Protein AF-A0AA50ZW16-F1 (afdb_monomer_lite)

Radius of gyration: 13.37 Å; chains: 1; bounding box: 32×26×35 Å

InterPro domains:
  IPR011992 EF-hand domain pair [SSF47473] (1-57)
  IPR051875 Calcineurin B homologous [PTHR46002] (1-62)

Foldseek 3Di:
DVVPPQKDALVNQCPPPVLVPDPCSVVLSCQLCVPPPDRIHHPVSVVVSVVLVPDDDPPDDNPPPD

Sequence (66 aa):
DKNDCGTLSREDFLRIPELAINPLSERIVHSFFADSHDDRVNFLQFMKVLAHFRPIRKNRENRLNS

pLDDT: mean 87.1, std 9.88, range [51.25, 95.75]

Secondary structure (DSSP, 8-state):
--S-SSEEEHHHHHT-HHHHT-TTHHHHHHHHHTT-SSSEEEHHHHHHHHHHTSPPPTTS--TT--

Organism: NCBI:txid2847717

Structure (mmCIF, N/CA/C/O backbone):
data_AF-A0AA50ZW16-F1
#
_entry.id   AF-A0AA50ZW16-F1
#
loop_
_atom_site.group_PDB
_atom_site.id
_atom_site.type_symbol
_atom_site.label_atom_id
_atom_site.label_alt_id
_atom_site.label_comp_id
_atom_site.label_asym_id
_atom_site.label_entity_id
_atom_site.label_seq_id
_atom_site.pdbx_PDB_ins_code
_atom_site.Cartn_x
_atom_site.Cartn_y
_atom_site.Cartn_z
_atom_site.occupancy
_atom_site.B_iso_or_equiv
_atom_site.auth_seq_id
_atom_site.auth_comp_id
_atom_site.auth_asym_id
_atom_site.auth_atom_id
_atom_site.pdbx_PDB_model_num
ATOM 1 N N . ASP A 1 1 ? 1.289 2.865 -10.751 1.00 77.50 1 ASP A N 1
ATOM 2 C CA . ASP A 1 1 ? 2.056 2.085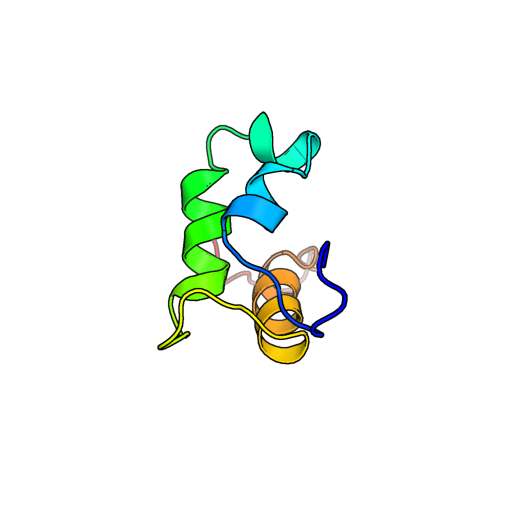 -11.729 1.00 77.50 1 ASP A CA 1
ATOM 3 C C . ASP A 1 1 ? 2.778 3.060 -12.641 1.00 77.50 1 ASP A C 1
ATOM 5 O O . ASP A 1 1 ? 2.175 3.599 -13.557 1.00 77.50 1 ASP A O 1
ATOM 9 N N . LYS A 1 2 ? 4.023 3.413 -12.305 1.00 79.94 2 LYS A N 1
ATOM 10 C CA . LYS A 1 2 ? 4.780 4.433 -13.051 1.00 79.94 2 LYS A CA 1
ATOM 11 C C . LYS A 1 2 ? 5.321 3.900 -14.384 1.00 79.94 2 LYS A C 1
ATOM 13 O O . LYS A 1 2 ? 5.574 4.685 -15.291 1.00 79.94 2 LYS A O 1
ATOM 18 N N . ASN A 1 3 ? 5.489 2.583 -14.478 1.00 83.31 3 ASN A N 1
ATOM 19 C CA . ASN A 1 3 ? 6.074 1.917 -15.638 1.00 83.31 3 ASN A CA 1
ATOM 20 C C . ASN A 1 3 ? 5.003 1.295 -16.550 1.00 83.31 3 ASN A C 1
ATOM 22 O O . ASN A 1 3 ? 5.369 0.627 -17.510 1.00 83.31 3 ASN A O 1
ATOM 26 N N . ASP A 1 4 ? 3.717 1.487 -16.234 1.00 85.12 4 ASP A N 1
ATOM 27 C CA . ASP A 1 4 ? 2.559 0.964 -16.973 1.00 85.12 4 ASP A CA 1
ATOM 28 C C . ASP A 1 4 ? 2.642 -0.555 -17.235 1.00 85.12 4 ASP A C 1
ATOM 30 O O . ASP A 1 4 ? 2.385 -1.059 -18.325 1.00 85.12 4 ASP A O 1
ATOM 34 N N . CYS A 1 5 ? 3.091 -1.299 -16.218 1.00 89.38 5 CYS A N 1
ATOM 35 C CA . CYS A 1 5 ? 3.345 -2.743 -16.284 1.00 89.38 5 CYS A CA 1
ATOM 36 C C . CYS A 1 5 ? 2.260 -3.585 -15.580 1.00 89.38 5 CYS A C 1
ATOM 38 O O . CYS A 1 5 ? 2.450 -4.781 -15.357 1.00 89.38 5 CYS A O 1
ATOM 40 N N . GLY A 1 6 ? 1.157 -2.975 -15.142 1.00 91.62 6 GLY A N 1
ATOM 41 C CA . GLY A 1 6 ? 0.053 -3.616 -14.420 1.00 91.62 6 GLY A CA 1
ATOM 42 C C . GLY A 1 6 ? 0.380 -4.045 -12.984 1.00 91.62 6 GLY A C 1
ATOM 43 O O . GLY A 1 6 ? -0.376 -4.812 -12.380 1.00 91.62 6 GLY A O 1
ATOM 44 N N . THR A 1 7 ? 1.506 -3.590 -12.427 1.00 94.12 7 THR A N 1
ATOM 45 C CA . THR A 1 7 ? 2.007 -4.005 -11.106 1.00 94.12 7 THR A CA 1
ATOM 46 C C . THR A 1 7 ? 2.709 -2.863 -10.369 1.00 94.12 7 THR A C 1
ATOM 48 O O . THR A 1 7 ? 3.282 -1.975 -10.996 1.00 94.12 7 THR A O 1
ATOM 51 N N . LEU A 1 8 ? 2.703 -2.903 -9.035 1.00 95.00 8 LEU A N 1
ATOM 52 C CA . LEU A 1 8 ? 3.289 -1.881 -8.158 1.00 95.00 8 LEU A CA 1
ATOM 53 C C . LEU A 1 8 ? 4.490 -2.431 -7.385 1.00 95.00 8 LEU A C 1
ATOM 55 O O . LEU A 1 8 ? 4.382 -3.505 -6.794 1.00 95.00 8 LEU A O 1
ATOM 59 N N . SER A 1 9 ? 5.599 -1.689 -7.349 1.00 93.56 9 SER A N 1
ATOM 60 C CA . SER A 1 9 ? 6.729 -1.962 -6.445 1.00 93.56 9 SER A CA 1
ATOM 61 C C . SER A 1 9 ? 6.581 -1.203 -5.121 1.00 93.56 9 SER A C 1
ATOM 63 O O . SER A 1 9 ? 5.750 -0.302 -5.007 1.00 93.56 9 SER A O 1
ATOM 65 N N . ARG A 1 10 ? 7.413 -1.502 -4.111 1.00 92.12 10 ARG A N 1
ATOM 66 C CA . ARG A 1 10 ? 7.439 -0.731 -2.846 1.00 92.12 10 ARG A CA 1
ATOM 67 C C . ARG A 1 10 ? 7.624 0.770 -3.063 1.00 92.12 10 ARG A C 1
ATOM 69 O O . ARG A 1 10 ? 6.960 1.576 -2.418 1.00 92.12 10 ARG A O 1
ATOM 76 N N . GLU A 1 11 ? 8.489 1.148 -3.996 1.00 91.44 11 GLU A N 1
ATOM 77 C CA . GLU A 1 11 ? 8.765 2.550 -4.324 1.00 91.44 11 GLU A CA 1
ATOM 78 C C . GLU A 1 11 ? 7.534 3.267 -4.882 1.00 91.44 11 GLU A C 1
ATOM 80 O O . GLU A 1 11 ? 7.367 4.464 -4.656 1.00 91.44 11 GLU A O 1
ATOM 85 N N . ASP A 1 12 ? 6.652 2.551 -5.586 1.00 94.12 12 ASP A N 1
ATOM 86 C CA . ASP A 1 12 ? 5.388 3.120 -6.050 1.00 94.12 12 ASP A CA 1
ATOM 87 C C . ASP A 1 12 ? 4.452 3.462 -4.886 1.00 94.12 12 ASP A C 1
ATOM 89 O O . ASP A 1 12 ? 3.759 4.475 -4.953 1.00 94.12 12 ASP A O 1
ATOM 93 N N . PHE A 1 13 ? 4.462 2.681 -3.800 1.00 92.81 13 PHE A N 1
ATOM 94 C CA . PHE A 1 13 ? 3.685 3.001 -2.599 1.00 92.81 13 PHE A CA 1
ATOM 95 C C . PHE A 1 13 ? 4.250 4.208 -1.844 1.00 92.81 13 PHE A C 1
ATOM 97 O O . PHE A 1 13 ? 3.483 5.043 -1.370 1.00 92.81 13 PHE A O 1
ATOM 104 N N . LEU A 1 14 ? 5.578 4.346 -1.770 1.00 89.12 14 LEU A N 1
ATOM 105 C CA . LEU A 1 14 ? 6.230 5.483 -1.103 1.00 89.12 14 LEU A CA 1
ATOM 106 C C . LEU A 1 14 ? 6.006 6.821 -1.826 1.00 89.12 14 LEU A C 1
ATOM 108 O O . LEU A 1 14 ? 6.220 7.882 -1.244 1.00 89.12 14 LEU A O 1
ATOM 112 N N . ARG A 1 15 ? 5.543 6.790 -3.082 1.00 92.81 15 ARG A N 1
ATOM 113 C CA . ARG A 1 15 ? 5.140 7.991 -3.829 1.00 92.81 15 ARG A CA 1
ATOM 114 C C . ARG A 1 15 ? 3.783 8.547 -3.402 1.00 92.81 15 ARG A C 1
ATOM 116 O O . ARG A 1 15 ? 3.474 9.666 -3.797 1.00 92.81 15 ARG A O 1
ATOM 123 N N . ILE A 1 16 ? 2.980 7.802 -2.639 1.00 93.88 16 ILE A N 1
ATOM 124 C CA . ILE A 1 16 ? 1.669 8.250 -2.152 1.00 93.88 16 ILE A CA 1
ATOM 125 C C . ILE A 1 16 ? 1.896 9.166 -0.938 1.00 93.88 16 ILE A C 1
ATOM 127 O O . ILE A 1 16 ? 2.300 8.663 0.115 1.00 93.88 16 ILE A O 1
ATOM 131 N N . PRO A 1 17 ? 1.642 10.485 -1.036 1.00 94.38 17 PRO A N 1
ATOM 132 C CA . PRO A 1 17 ? 1.975 11.427 0.034 1.00 94.38 17 PRO A CA 1
ATOM 133 C C . PRO A 1 17 ? 1.276 11.103 1.356 1.00 94.38 17 PRO A C 1
ATOM 135 O O . PRO A 1 17 ? 1.896 11.146 2.416 1.00 94.38 17 PRO A O 1
ATOM 138 N N . GLU A 1 18 ? 0.002 10.717 1.294 1.00 95.56 18 GLU A N 1
ATOM 139 C CA . GLU A 1 18 ? -0.816 10.372 2.458 1.00 95.56 18 GLU A CA 1
ATOM 140 C C . GLU A 1 18 ? -0.304 9.115 3.164 1.00 95.56 18 GLU A C 1
ATOM 142 O O . GLU A 1 18 ? -0.403 8.997 4.386 1.00 95.56 18 GLU A O 1
ATOM 147 N N . LEU A 1 19 ? 0.259 8.173 2.402 1.00 94.31 19 LEU A N 1
ATOM 148 C CA . LEU A 1 19 ? 0.874 6.979 2.961 1.00 94.31 19 LEU A CA 1
ATOM 149 C C . LEU A 1 19 ? 2.258 7.296 3.524 1.00 94.31 19 LEU A C 1
ATOM 151 O O . LEU A 1 19 ? 2.574 6.812 4.600 1.00 94.31 19 LEU A O 1
ATOM 155 N N . ALA A 1 20 ? 3.061 8.126 2.856 1.00 91.12 20 ALA A N 1
ATOM 156 C CA . ALA A 1 20 ? 4.423 8.451 3.280 1.00 91.12 20 ALA A CA 1
ATOM 157 C C . ALA A 1 20 ? 4.483 9.140 4.655 1.00 91.12 20 ALA A C 1
ATOM 159 O O . ALA A 1 20 ? 5.400 8.881 5.431 1.00 91.12 20 ALA A O 1
ATOM 160 N N . ILE A 1 21 ? 3.489 9.972 4.983 1.00 94.94 21 ILE A N 1
ATOM 161 C CA . ILE A 1 21 ? 3.390 10.632 6.297 1.00 94.94 21 ILE A CA 1
ATOM 162 C C . ILE A 1 21 ? 2.743 9.753 7.380 1.00 94.94 21 ILE A C 1
ATOM 164 O O . ILE A 1 21 ? 2.674 10.155 8.542 1.00 94.94 21 ILE A O 1
ATOM 168 N N . ASN A 1 22 ? 2.232 8.571 7.025 1.00 93.88 22 ASN A N 1
ATOM 169 C CA . ASN A 1 22 ? 1.589 7.673 7.976 1.00 93.88 22 ASN A CA 1
ATOM 170 C C . ASN A 1 22 ? 2.660 6.973 8.838 1.00 93.88 22 ASN A C 1
ATOM 172 O O . ASN A 1 22 ? 3.533 6.309 8.284 1.00 93.88 22 ASN A O 1
ATOM 176 N N . PRO A 1 23 ? 2.593 7.022 10.183 1.00 95.75 23 PRO A N 1
ATOM 177 C CA . PRO A 1 23 ? 3.572 6.348 11.044 1.00 95.75 23 PRO A CA 1
ATOM 178 C C . PRO A 1 23 ? 3.590 4.817 10.884 1.00 95.75 23 PRO A C 1
ATOM 180 O O . PRO A 1 23 ? 4.535 4.158 11.308 1.00 95.75 23 PRO A O 1
ATOM 183 N N . LEU A 1 24 ? 2.550 4.234 10.282 1.00 93.69 24 LEU A N 1
ATOM 184 C CA . LEU A 1 24 ? 2.449 2.807 9.982 1.00 93.69 24 LEU A CA 1
ATOM 185 C C . LEU A 1 24 ? 2.717 2.489 8.505 1.00 93.69 24 LEU A C 1
ATOM 187 O O . LEU A 1 24 ? 2.460 1.360 8.086 1.00 93.69 24 LEU A O 1
ATOM 191 N N . SER A 1 25 ? 3.211 3.452 7.721 1.00 94.31 25 SER A N 1
ATOM 192 C CA . SER A 1 25 ? 3.439 3.327 6.278 1.00 94.31 25 SER A CA 1
ATOM 193 C C . SER A 1 25 ? 4.186 2.050 5.919 1.00 94.31 25 SER A C 1
ATOM 195 O O . SER A 1 25 ? 3.667 1.245 5.157 1.00 94.31 25 SER A O 1
ATOM 197 N N . GLU A 1 26 ? 5.324 1.789 6.557 1.00 92.81 26 GLU A N 1
ATOM 198 C CA . GLU A 1 26 ? 6.132 0.591 6.316 1.00 92.81 26 GLU A CA 1
ATOM 199 C C . GLU A 1 26 ? 5.373 -0.711 6.587 1.00 92.81 26 GLU A C 1
ATOM 201 O O . GLU A 1 26 ? 5.491 -1.674 5.830 1.00 92.81 26 GLU A O 1
ATOM 206 N N . ARG A 1 27 ? 4.535 -0.749 7.632 1.00 93.56 27 ARG A N 1
ATOM 207 C CA . ARG A 1 27 ? 3.719 -1.933 7.953 1.00 93.56 27 ARG A CA 1
ATOM 208 C C . ARG A 1 27 ? 2.596 -2.135 6.941 1.00 93.56 27 ARG A C 1
ATOM 210 O O . ARG A 1 27 ? 2.304 -3.274 6.584 1.00 93.56 27 ARG A O 1
ATOM 217 N N . ILE A 1 28 ? 1.979 -1.046 6.484 1.00 93.25 28 ILE A N 1
ATOM 218 C CA . ILE A 1 28 ? 0.951 -1.074 5.441 1.00 93.25 28 ILE A CA 1
ATOM 219 C C . ILE A 1 28 ? 1.577 -1.511 4.117 1.00 93.25 28 ILE A C 1
ATOM 221 O O . ILE A 1 28 ? 1.055 -2.408 3.475 1.00 93.25 28 ILE A O 1
ATOM 225 N N . VAL A 1 29 ? 2.716 -0.940 3.723 1.00 93.94 29 VAL A N 1
ATOM 226 C CA . VAL A 1 29 ? 3.442 -1.351 2.517 1.00 93.94 29 VAL A CA 1
ATOM 227 C C . VAL A 1 29 ? 3.805 -2.825 2.623 1.00 93.94 29 VAL A C 1
ATOM 229 O O . VAL A 1 29 ? 3.475 -3.586 1.725 1.00 93.94 29 VAL A O 1
ATOM 232 N N . HIS A 1 30 ? 4.386 -3.265 3.741 1.00 92.50 30 HIS A N 1
ATOM 233 C CA . HIS A 1 30 ? 4.741 -4.667 3.956 1.00 92.50 30 HIS A CA 1
ATOM 234 C C . HIS A 1 30 ? 3.551 -5.627 3.805 1.00 92.50 30 HIS A C 1
ATOM 236 O O . HIS A 1 30 ? 3.729 -6.711 3.254 1.00 92.50 30 HIS A O 1
ATOM 242 N N . SER A 1 31 ? 2.339 -5.252 4.231 1.00 92.94 31 SER A N 1
ATOM 243 C CA . SER A 1 31 ? 1.174 -6.134 4.089 1.00 92.94 31 SER A CA 1
ATOM 244 C C . SER A 1 31 ? 0.775 -6.385 2.632 1.00 92.94 31 SER A C 1
ATOM 246 O O . SER A 1 31 ? 0.265 -7.462 2.337 1.00 92.94 31 SER A O 1
ATOM 248 N N . PHE A 1 32 ? 1.073 -5.468 1.704 1.00 93.75 32 PHE A N 1
ATOM 249 C CA . PHE A 1 32 ? 0.863 -5.697 0.270 1.00 93.75 32 PHE A CA 1
ATOM 250 C C . PHE A 1 32 ? 1.782 -6.775 -0.319 1.00 93.75 32 PHE A C 1
ATOM 252 O O . PHE A 1 32 ? 1.392 -7.418 -1.290 1.00 93.75 32 PHE A O 1
ATOM 259 N N . PHE A 1 33 ? 2.954 -7.011 0.277 1.00 93.88 33 PHE A N 1
ATOM 260 C CA . PHE A 1 33 ? 3.949 -7.968 -0.226 1.00 93.88 33 PHE A CA 1
ATOM 261 C C . PHE A 1 33 ? 4.036 -9.254 0.605 1.00 93.88 33 PHE A C 1
ATOM 263 O O . PHE A 1 33 ? 4.734 -10.172 0.200 1.00 93.88 33 PHE A O 1
ATOM 270 N N . ALA A 1 34 ? 3.326 -9.352 1.735 1.00 88.75 34 ALA A N 1
ATOM 271 C CA . ALA A 1 34 ? 3.448 -10.478 2.667 1.00 88.75 34 ALA A CA 1
ATOM 272 C C . ALA A 1 34 ? 3.154 -11.853 2.031 1.00 88.75 34 ALA A C 1
ATOM 274 O O . ALA A 1 34 ? 3.820 -12.829 2.361 1.00 88.75 34 ALA A O 1
ATOM 275 N N . ASP A 1 35 ? 2.202 -11.908 1.094 1.00 81.62 35 ASP A N 1
ATOM 276 C CA . ASP A 1 35 ? 1.826 -13.129 0.362 1.00 81.62 35 ASP A CA 1
ATOM 277 C C . ASP A 1 35 ? 2.423 -13.186 -1.061 1.00 81.62 35 ASP A C 1
ATOM 279 O O . ASP A 1 35 ? 2.108 -14.090 -1.844 1.00 81.62 35 ASP A O 1
ATOM 283 N N . SER A 1 36 ? 3.237 -12.196 -1.446 1.00 81.12 36 SER A N 1
ATOM 284 C CA . SER A 1 36 ? 3.874 -12.152 -2.764 1.00 81.12 36 SER A CA 1
ATOM 285 C C . SER A 1 36 ? 5.258 -12.792 -2.698 1.00 81.12 36 SER A C 1
ATOM 287 O O . SER A 1 36 ? 6.029 -12.530 -1.784 1.00 81.12 36 SER A O 1
ATOM 289 N N . HIS A 1 37 ? 5.583 -13.624 -3.687 1.00 79.31 37 HIS A N 1
ATOM 290 C CA . HIS A 1 37 ? 6.928 -14.198 -3.836 1.00 79.31 37 HIS A CA 1
ATOM 291 C C . HIS A 1 37 ? 7.878 -13.254 -4.594 1.00 79.31 37 HIS A C 1
ATOM 293 O O . HIS A 1 37 ? 9.050 -13.573 -4.768 1.00 79.31 37 HIS A O 1
ATOM 299 N N . ASP A 1 38 ? 7.354 -12.126 -5.074 1.00 84.31 38 ASP A N 1
ATOM 300 C CA . ASP A 1 38 ? 8.042 -11.133 -5.892 1.00 84.31 38 ASP A CA 1
ATOM 301 C C . ASP A 1 38 ? 7.908 -9.749 -5.241 1.00 84.31 38 ASP A C 1
ATOM 303 O O . ASP A 1 38 ? 6.949 -9.476 -4.510 1.00 84.31 38 ASP A O 1
ATOM 307 N N . ASP A 1 39 ? 8.811 -8.836 -5.584 1.00 88.56 39 ASP A N 1
ATOM 308 C CA . ASP A 1 39 ? 8.843 -7.447 -5.109 1.00 88.56 39 ASP A CA 1
ATOM 309 C C . ASP A 1 39 ? 7.798 -6.558 -5.808 1.00 88.56 39 ASP A C 1
ATOM 311 O O . ASP A 1 39 ? 7.890 -5.322 -5.826 1.00 88.56 39 ASP A O 1
ATOM 315 N N . ARG A 1 40 ? 6.778 -7.184 -6.406 1.00 92.44 40 ARG A N 1
ATOM 316 C CA . ARG A 1 40 ? 5.704 -6.540 -7.157 1.00 92.44 40 ARG A CA 1
ATOM 317 C C . ARG A 1 40 ? 4.338 -7.068 -6.743 1.00 92.44 40 ARG A C 1
ATOM 319 O O . ARG A 1 40 ? 4.168 -8.233 -6.388 1.00 92.44 40 ARG A O 1
ATOM 326 N N . VAL A 1 41 ? 3.349 -6.185 -6.830 1.00 94.56 41 VAL A N 1
ATOM 327 C CA . VAL A 1 41 ? 1.955 -6.443 -6.457 1.00 94.56 41 VAL A CA 1
ATOM 328 C C . VAL A 1 41 ? 1.062 -6.178 -7.656 1.00 94.56 41 VAL A C 1
ATOM 330 O O . VAL A 1 41 ? 1.055 -5.073 -8.200 1.00 94.56 41 VAL A O 1
ATOM 333 N N . ASN A 1 42 ? 0.298 -7.184 -8.074 1.00 93.31 42 ASN A N 1
ATOM 334 C CA . ASN A 1 42 ? -0.710 -7.033 -9.120 1.00 93.31 42 ASN A CA 1
ATOM 335 C C . ASN A 1 42 ? -2.036 -6.487 -8.564 1.00 93.31 42 ASN A C 1
ATOM 337 O O . ASN A 1 42 ? -2.252 -6.403 -7.352 1.00 93.31 42 ASN A O 1
ATOM 341 N N . PHE A 1 43 ? -2.960 -6.142 -9.462 1.00 93.81 43 PHE A N 1
ATOM 342 C CA . PHE A 1 43 ? -4.248 -5.555 -9.086 1.00 93.81 43 PHE A CA 1
ATOM 343 C C . PHE A 1 43 ? -5.070 -6.426 -8.120 1.00 93.81 43 PHE A C 1
ATOM 345 O O . PHE A 1 43 ? -5.661 -5.913 -7.170 1.00 93.81 43 PHE A O 1
ATOM 352 N N . LEU A 1 44 ? -5.094 -7.747 -8.320 1.00 92.94 44 LEU A N 1
ATOM 353 C CA . LEU A 1 44 ? -5.851 -8.654 -7.456 1.00 92.94 44 LEU A CA 1
ATOM 354 C C . LEU A 1 44 ? -5.282 -8.673 -6.032 1.00 92.94 44 LEU A C 1
ATOM 356 O O . LEU A 1 44 ? -6.040 -8.597 -5.066 1.00 92.94 44 LEU A O 1
ATOM 360 N N . GLN A 1 45 ? -3.960 -8.767 -5.896 1.00 93.19 45 GLN A N 1
ATOM 361 C CA . GLN A 1 45 ? -3.274 -8.726 -4.602 1.00 93.19 45 GLN A CA 1
ATOM 362 C C . GLN A 1 45 ? -3.494 -7.377 -3.906 1.00 93.19 45 GLN A C 1
ATOM 364 O O . GLN A 1 45 ? -3.860 -7.342 -2.731 1.00 93.19 45 GLN A O 1
ATOM 369 N N . PHE A 1 46 ? -3.378 -6.275 -4.651 1.00 94.31 46 PHE A N 1
ATOM 370 C CA . PHE A 1 46 ? -3.649 -4.930 -4.150 1.00 94.31 46 PHE A CA 1
ATOM 371 C C . PHE A 1 46 ? -5.065 -4.809 -3.570 1.00 94.31 46 PHE A C 1
ATOM 373 O O . PHE A 1 46 ? -5.257 -4.397 -2.424 1.00 94.31 46 PHE A O 1
ATOM 380 N N . MET A 1 47 ? -6.071 -5.246 -4.332 1.00 94.69 47 MET A N 1
ATOM 381 C CA . MET A 1 47 ? -7.467 -5.187 -3.904 1.00 94.69 47 MET A CA 1
ATOM 382 C C . MET A 1 47 ? -7.766 -6.075 -2.694 1.00 94.69 47 MET A C 1
ATOM 384 O O . MET A 1 47 ? -8.583 -5.694 -1.855 1.00 94.69 47 MET A O 1
ATOM 388 N N . LYS A 1 48 ? -7.107 -7.234 -2.563 1.00 92.62 48 LYS A N 1
ATOM 389 C CA . LYS A 1 48 ? -7.261 -8.105 -1.387 1.00 92.62 48 LYS A CA 1
ATOM 390 C C . LYS A 1 48 ? -6.849 -7.392 -0.105 1.00 92.62 48 LYS A C 1
ATOM 392 O O . LYS A 1 48 ? -7.588 -7.443 0.873 1.00 92.62 48 LYS A O 1
ATOM 397 N N . VAL A 1 49 ? -5.715 -6.696 -0.103 1.00 92.62 49 VAL A N 1
ATOM 398 C CA . VAL A 1 49 ? -5.260 -5.958 1.084 1.00 92.62 49 VAL A CA 1
ATOM 399 C C . VAL A 1 49 ? -6.180 -4.775 1.373 1.00 92.62 49 VAL A C 1
ATOM 401 O O . VAL A 1 49 ? -6.645 -4.637 2.503 1.00 92.62 49 VAL A O 1
ATOM 404 N N . LEU A 1 50 ? -6.570 -3.997 0.356 1.00 92.00 50 LEU A N 1
ATOM 405 C CA . LEU A 1 50 ? -7.521 -2.895 0.547 1.00 92.00 50 LEU A CA 1
ATOM 406 C C . LEU A 1 50 ? -8.880 -3.338 1.101 1.00 92.00 50 LEU A C 1
ATOM 408 O O . LEU A 1 50 ? -9.496 -2.605 1.875 1.00 92.00 50 LEU A O 1
ATOM 412 N N . ALA A 1 51 ? -9.338 -4.544 0.760 1.00 90.94 51 ALA A N 1
ATOM 413 C CA . ALA A 1 51 ? -10.590 -5.082 1.280 1.00 90.94 51 ALA A CA 1
ATOM 414 C C . ALA A 1 51 ? -10.598 -5.215 2.816 1.00 90.94 51 ALA A C 1
ATOM 416 O O . ALA A 1 51 ? -11.669 -5.119 3.417 1.00 90.94 51 ALA A O 1
ATOM 417 N N . HIS A 1 52 ? -9.431 -5.370 3.454 1.00 87.50 52 HIS A N 1
ATOM 418 C CA . HIS A 1 52 ? -9.304 -5.419 4.914 1.00 87.50 52 HIS A CA 1
ATOM 419 C C . HIS A 1 52 ? -9.523 -4.048 5.569 1.00 87.50 52 HIS A C 1
ATOM 421 O O . HIS A 1 52 ? -10.024 -3.981 6.687 1.00 87.50 52 HIS A O 1
ATOM 427 N N . PHE A 1 53 ? -9.225 -2.951 4.863 1.00 86.62 53 PHE A N 1
ATOM 428 C CA . PHE A 1 53 ? -9.462 -1.583 5.341 1.00 86.62 53 PHE A CA 1
ATOM 429 C C . PHE A 1 53 ? -10.899 -1.100 5.117 1.00 86.62 53 PHE A C 1
ATOM 431 O O . PHE A 1 53 ? -11.230 0.050 5.414 1.00 86.62 53 PHE A O 1
ATOM 438 N N . ARG A 1 54 ? -11.781 -1.955 4.587 1.00 86.06 54 ARG A N 1
ATOM 439 C CA . ARG A 1 54 ? -13.183 -1.601 4.384 1.00 86.06 54 ARG A CA 1
ATOM 440 C C . ARG A 1 54 ? -13.827 -1.224 5.729 1.00 86.06 54 ARG A C 1
ATOM 442 O O . ARG A 1 54 ? -13.697 -1.985 6.688 1.00 86.06 54 ARG A O 1
ATOM 449 N N . PRO A 1 55 ? -14.589 -0.114 5.799 1.00 83.81 55 PRO A N 1
ATOM 450 C CA . PRO A 1 55 ? -15.271 0.287 7.022 1.00 83.81 55 PRO A CA 1
ATOM 451 C C . PRO A 1 55 ? -16.108 -0.849 7.613 1.00 83.81 55 PRO A C 1
ATOM 453 O O . PRO A 1 55 ? -16.902 -1.496 6.918 1.00 83.81 55 PRO A O 1
ATOM 456 N N . ILE A 1 56 ? -15.941 -1.074 8.912 1.00 77.31 56 ILE A N 1
ATOM 457 C CA . ILE A 1 56 ? -16.687 -2.090 9.647 1.00 77.31 56 ILE A CA 1
ATOM 458 C C . ILE A 1 56 ? -18.131 -1.605 9.764 1.00 77.31 56 ILE A C 1
ATOM 460 O O . ILE A 1 56 ? -1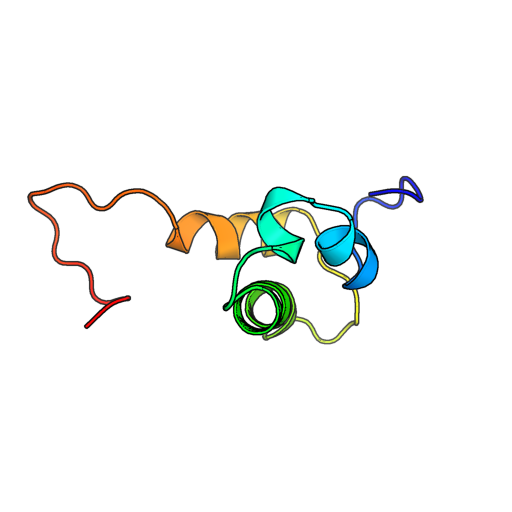8.403 -0.482 10.193 1.00 77.31 56 ILE A O 1
ATOM 464 N N . ARG A 1 57 ? -19.088 -2.455 9.387 1.00 78.56 57 ARG A N 1
ATOM 465 C CA . ARG A 1 57 ? -20.499 -2.173 9.666 1.00 78.56 57 ARG A CA 1
ATOM 466 C C . ARG A 1 57 ? -20.714 -2.270 11.172 1.00 78.56 57 ARG A C 1
ATOM 468 O O . ARG A 1 57 ? -20.337 -3.277 11.754 1.00 78.56 57 ARG A O 1
ATOM 475 N N . LYS A 1 58 ? -21.382 -1.280 11.774 1.00 71.75 58 LYS A N 1
ATOM 476 C CA . LYS A 1 58 ? -21.612 -1.187 13.232 1.00 71.75 58 LYS A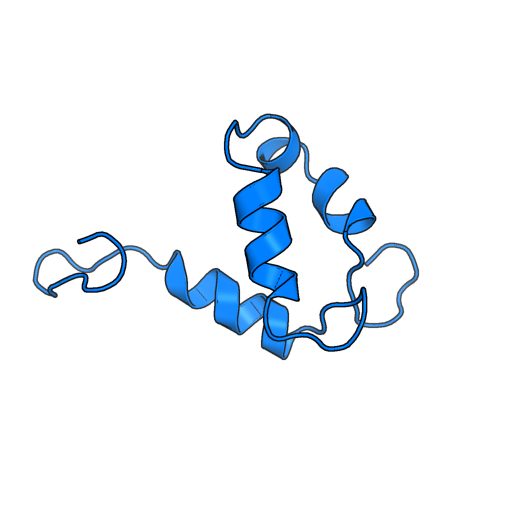 CA 1
ATOM 477 C C . LYS A 1 58 ? -22.164 -2.472 13.883 1.00 71.75 58 LYS A C 1
ATOM 479 O O . LYS A 1 58 ? -21.909 -2.698 15.054 1.00 71.75 58 LYS A O 1
ATOM 484 N N . ASN A 1 59 ? -22.859 -3.321 13.119 1.00 72.69 59 ASN A N 1
ATOM 485 C CA . ASN A 1 59 ? -23.455 -4.583 13.582 1.00 72.69 59 ASN A CA 1
ATOM 486 C C . ASN A 1 59 ? -22.658 -5.848 13.204 1.00 72.69 59 ASN A C 1
ATOM 488 O O . ASN A 1 59 ? -23.220 -6.941 13.196 1.00 72.69 59 ASN A O 1
ATOM 492 N N . ARG A 1 60 ? -21.383 -5.734 12.818 1.00 71.75 60 ARG A N 1
ATOM 493 C CA . ARG A 1 60 ? -20.547 -6.888 12.463 1.00 71.75 60 ARG A CA 1
ATOM 494 C C . ARG A 1 60 ? -19.273 -6.865 13.295 1.00 71.75 60 ARG A C 1
ATOM 496 O O . ARG A 1 60 ? -18.538 -5.884 13.251 1.00 71.75 60 ARG A O 1
ATOM 503 N N . GLU A 1 61 ? -19.008 -7.949 14.017 1.00 69.56 61 GLU A N 1
ATOM 504 C CA . GLU A 1 61 ? -17.746 -8.116 14.739 1.00 69.56 61 GLU A CA 1
ATOM 505 C C . GLU A 1 61 ? -16.558 -8.021 13.777 1.00 69.56 61 GLU A C 1
ATOM 507 O O . GLU A 1 61 ? -16.550 -8.645 12.710 1.00 69.56 61 GLU A O 1
ATOM 512 N N . ASN A 1 62 ? -15.545 -7.244 14.165 1.00 68.31 62 ASN A N 1
ATOM 513 C CA . ASN A 1 62 ? -14.300 -7.143 13.421 1.00 68.31 62 ASN A CA 1
ATOM 514 C C . ASN A 1 62 ? -13.217 -8.012 14.060 1.00 68.31 62 ASN A C 1
ATOM 516 O O . ASN A 1 62 ? -12.580 -7.610 15.028 1.00 68.31 62 ASN A O 1
ATOM 520 N N . ARG A 1 63 ? -12.976 -9.178 13.460 1.00 70.25 63 ARG A N 1
ATOM 521 C CA . ARG A 1 63 ? -11.933 -10.125 13.879 1.00 70.25 63 ARG A CA 1
ATOM 522 C C . ARG A 1 63 ? -10.510 -9.686 13.496 1.00 70.25 63 ARG A C 1
ATOM 524 O O . ARG A 1 63 ? -9.565 -10.350 13.894 1.00 70.25 63 ARG A O 1
ATOM 531 N N . LEU A 1 64 ? -10.352 -8.612 12.711 1.00 65.75 64 LEU A N 1
ATOM 532 C CA . LEU A 1 64 ? -9.052 -8.161 12.189 1.00 65.75 64 LEU A CA 1
ATOM 533 C C . LEU A 1 64 ? -8.333 -7.154 13.105 1.00 65.75 64 LEU A C 1
ATOM 535 O O . LEU A 1 64 ? -7.121 -7.023 13.001 1.00 65.75 64 LEU A O 1
ATOM 539 N N . ASN A 1 65 ? -9.063 -6.464 13.994 1.00 55.88 65 ASN A N 1
ATOM 540 C CA . ASN A 1 65 ? -8.517 -5.466 14.933 1.00 55.88 65 ASN A CA 1
ATOM 541 C C . ASN A 1 65 ? -8.823 -5.830 16.400 1.0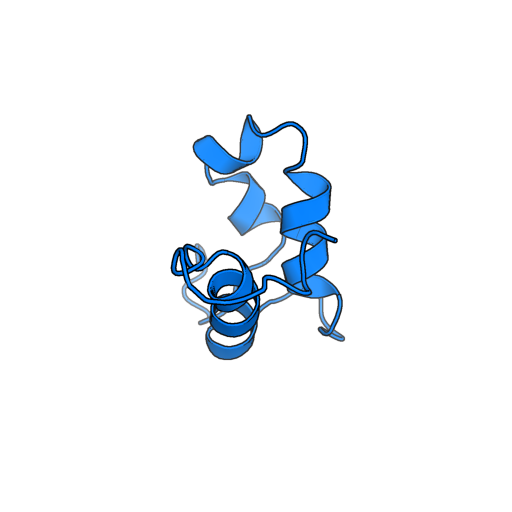0 55.88 65 ASN A C 1
ATOM 543 O O . ASN A 1 65 ? -9.121 -4.942 17.199 1.00 55.88 65 ASN A O 1
ATOM 547 N N . SER A 1 66 ? -8.870 -7.128 16.715 1.00 51.25 66 SER A N 1
ATOM 548 C CA . SER A 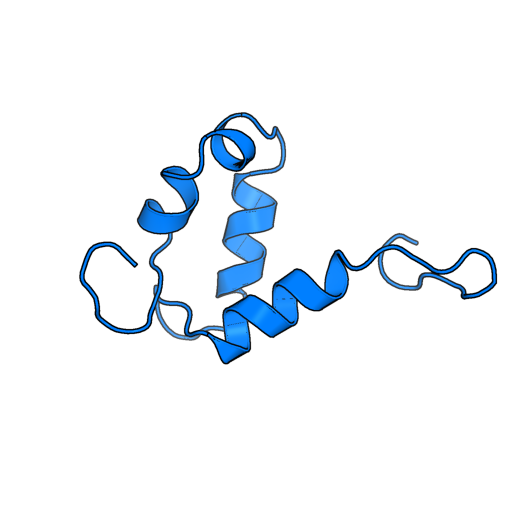1 66 ? -9.033 -7.625 18.090 1.00 51.25 66 SER A CA 1
ATOM 549 C C . SER A 1 66 ? -7.700 -7.669 18.825 1.00 51.25 66 SER A C 1
ATOM 551 O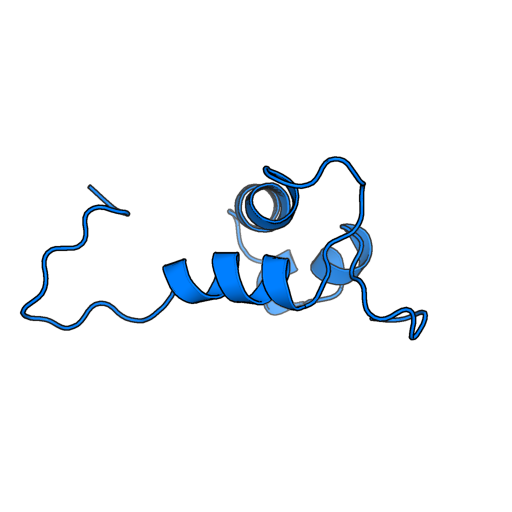 O . SER A 1 66 ? -6.687 -7.979 18.160 1.00 51.25 66 SER A O 1
#